Protein AF-A0A7S4E365-F1 (afdb_monomer_lite)

Radius of gyration: 14.88 Å; chains: 1; bounding box: 42×29×38 Å

Secondary structure (DSSP, 8-state):
---TTEEEEEE--SS--SS-HHHHHHHHHHHHTTTSEEEEEEETTSTTHHHHHHHHHHH-TTS-EEEEEEPPPTT--S--HHHHHHHHHHHHHHS--SEEEEEETT----HHHHHHHHHTS-SSS---------

Structure (mmCIF, N/CA/C/O backbone):
data_AF-A0A7S4E365-F1
#
_entry.id   AF-A0A7S4E365-F1
#
loop_
_atom_site.group_PDB
_atom_site.id
_atom_site.type_symbol
_atom_site.label_atom_id
_atom_site.label_alt_id
_atom_site.label_comp_id
_atom_site.label_asym_id
_atom_site.label_entity_id
_atom_site.label_seq_id
_atom_site.pdbx_PDB_ins_code
_atom_site.Cartn_x
_atom_site.Cartn_y
_atom_site.Cartn_z
_atom_site.occupancy
_atom_site.B_iso_or_equiv
_atom_site.auth_seq_id
_atom_site.auth_comp_id
_atom_site.auth_asym_id
_atom_site.auth_atom_id
_atom_site.pdbx_PDB_model_num
ATOM 1 N N . MET A 1 1 ? -17.665 -3.581 -0.794 1.00 57.41 1 MET A N 1
ATOM 2 C CA . MET A 1 1 ? -17.565 -2.812 0.463 1.00 57.41 1 MET A CA 1
ATOM 3 C C . MET A 1 1 ? -16.190 -2.167 0.520 1.00 57.41 1 MET A C 1
ATOM 5 O O . MET A 1 1 ? -15.213 -2.901 0.422 1.00 57.41 1 MET A O 1
ATOM 9 N N . LEU A 1 2 ? -16.116 -0.835 0.583 1.00 71.81 2 LEU A N 1
ATOM 10 C CA . LEU A 1 2 ? -14.859 -0.116 0.820 1.00 71.81 2 LEU A CA 1
ATOM 11 C C . LEU A 1 2 ? -14.505 -0.221 2.307 1.00 71.81 2 LEU A C 1
ATOM 13 O O . LEU A 1 2 ? -15.387 -0.080 3.152 1.00 71.81 2 LEU A O 1
ATOM 17 N N . ILE A 1 3 ? -13.236 -0.465 2.621 1.00 84.62 3 ILE A N 1
ATOM 18 C CA . ILE A 1 3 ? -12.711 -0.341 3.978 1.00 84.62 3 ILE A CA 1
ATOM 19 C C . ILE A 1 3 ? -12.527 1.153 4.227 1.00 84.62 3 ILE A C 1
ATOM 21 O O . ILE A 1 3 ? -11.626 1.789 3.678 1.00 84.62 3 ILE A O 1
ATOM 25 N N . GLU A 1 4 ? -13.451 1.729 4.988 1.00 83.56 4 GLU A N 1
ATOM 26 C CA . GLU A 1 4 ? -13.499 3.165 5.238 1.00 83.56 4 GLU A CA 1
ATOM 27 C C . GLU A 1 4 ? -12.196 3.661 5.883 1.00 83.56 4 GLU A C 1
ATOM 29 O O . GLU A 1 4 ? -11.684 3.071 6.835 1.00 83.56 4 GLU A O 1
ATOM 34 N N . GLY A 1 5 ? -11.643 4.747 5.339 1.00 86.50 5 GLY A N 1
ATOM 35 C CA . GLY A 1 5 ? -10.450 5.393 5.884 1.00 86.50 5 GLY A CA 1
ATOM 36 C C . GLY A 1 5 ? -9.139 4.623 5.698 1.00 86.50 5 GLY A C 1
ATOM 37 O O . GLY A 1 5 ? -8.121 5.107 6.188 1.00 86.50 5 GLY A O 1
ATOM 38 N N . LEU A 1 6 ? -9.123 3.482 4.993 1.00 90.88 6 LEU A N 1
ATOM 39 C CA . LEU A 1 6 ? -7.906 2.701 4.751 1.00 90.88 6 LEU A CA 1
ATOM 40 C C . LEU A 1 6 ? -7.094 3.222 3.559 1.00 90.88 6 LEU A C 1
ATOM 42 O O . LEU A 1 6 ? -7.599 3.330 2.436 1.00 90.88 6 LEU A O 1
ATOM 46 N N . LEU A 1 7 ? -5.805 3.449 3.808 1.00 91.69 7 LEU A N 1
ATOM 47 C CA . LEU A 1 7 ? -4.765 3.596 2.798 1.00 91.69 7 LEU A CA 1
ATOM 48 C C . LEU A 1 7 ? -3.815 2.392 2.842 1.00 91.69 7 LEU A C 1
ATOM 50 O O . LEU A 1 7 ? -3.131 2.162 3.839 1.00 91.69 7 LEU A O 1
ATOM 54 N N . CYS A 1 8 ? -3.746 1.644 1.743 1.00 92.00 8 CYS A N 1
ATOM 55 C CA . CYS A 1 8 ? -2.724 0.622 1.532 1.00 92.00 8 CYS A CA 1
ATOM 56 C C . CYS A 1 8 ? -1.500 1.266 0.878 1.00 92.00 8 CYS A C 1
ATOM 58 O O . CYS A 1 8 ? -1.613 1.824 -0.212 1.00 92.00 8 CYS A O 1
ATOM 60 N N . ILE A 1 9 ? -0.341 1.168 1.520 1.00 91.25 9 ILE A N 1
ATOM 61 C CA . ILE A 1 9 ? 0.930 1.671 1.005 1.00 91.25 9 ILE A CA 1
ATOM 62 C C . ILE A 1 9 ? 1.751 0.473 0.533 1.00 91.25 9 ILE A C 1
ATOM 64 O O . ILE A 1 9 ? 2.164 -0.366 1.333 1.00 91.25 9 ILE A O 1
ATOM 68 N N . VAL A 1 10 ? 1.972 0.389 -0.776 1.00 89.25 10 VAL A N 1
ATOM 69 C CA . VAL A 1 10 ? 2.731 -0.685 -1.416 1.00 89.25 10 VAL A CA 1
ATOM 70 C C . VAL A 1 10 ? 4.153 -0.201 -1.659 1.00 89.25 10 VAL A C 1
ATOM 72 O O . VAL A 1 10 ? 4.387 0.659 -2.506 1.00 89.25 10 VAL A O 1
ATOM 75 N N . SER A 1 11 ? 5.112 -0.770 -0.938 1.00 84.62 11 SER A N 1
ATOM 76 C CA . SER A 1 11 ? 6.536 -0.573 -1.192 1.00 84.62 11 SER A CA 1
ATOM 77 C C . SER A 1 11 ? 7.030 -1.588 -2.220 1.00 84.62 11 SER A C 1
ATOM 79 O O . SER A 1 11 ? 6.840 -2.799 -2.062 1.00 84.62 11 SER A O 1
ATOM 81 N N . LEU A 1 12 ? 7.685 -1.116 -3.282 1.00 79.06 12 LEU A N 1
ATOM 82 C CA . LEU A 1 12 ? 8.357 -2.010 -4.219 1.00 79.06 12 LEU A CA 1
ATOM 83 C C . LEU A 1 12 ? 9.605 -2.584 -3.546 1.00 79.06 12 LEU A C 1
ATOM 85 O O . LEU A 1 12 ? 10.621 -1.906 -3.394 1.00 79.06 12 LEU A O 1
ATOM 89 N N . SER A 1 13 ? 9.523 -3.845 -3.121 1.00 70.25 13 SER A N 1
ATOM 90 C CA . SER A 1 13 ? 10.655 -4.503 -2.481 1.00 70.25 13 SER A CA 1
ATOM 91 C C . SER A 1 13 ? 11.815 -4.663 -3.475 1.00 70.25 13 SER A C 1
ATOM 93 O O . SER A 1 13 ? 11.573 -5.006 -4.640 1.00 70.25 13 SER A O 1
ATOM 95 N N . PRO A 1 14 ? 13.073 -4.467 -3.031 1.00 65.19 14 PRO A N 1
ATOM 96 C CA . PRO A 1 14 ? 14.249 -4.820 -3.825 1.00 65.19 14 PRO A CA 1
ATOM 97 C C . PRO A 1 14 ? 14.425 -6.342 -3.948 1.00 65.19 14 PRO A C 1
ATOM 99 O O . PRO A 1 14 ? 15.157 -6.815 -4.814 1.00 65.19 14 PRO A O 1
ATOM 102 N N . VAL A 1 15 ? 13.768 -7.126 -3.085 1.00 65.31 15 VAL A N 1
ATOM 103 C CA . VAL A 1 15 ? 13.792 -8.589 -3.149 1.00 65.31 15 VAL A CA 1
ATOM 104 C C . VAL A 1 15 ? 12.955 -9.049 -4.339 1.00 65.31 15 VAL A C 1
ATOM 106 O O . VAL A 1 15 ? 11.802 -8.641 -4.491 1.00 65.31 15 VAL A O 1
ATOM 109 N N . ARG A 1 16 ? 13.518 -9.937 -5.169 1.00 65.00 16 ARG A N 1
ATOM 110 C CA . ARG A 1 16 ? 12.785 -10.577 -6.268 1.00 65.00 16 ARG A CA 1
ATOM 111 C C . ARG A 1 16 ? 11.647 -11.428 -5.697 1.00 65.00 16 ARG A C 1
ATOM 113 O O . ARG A 1 16 ? 11.874 -12.524 -5.198 1.00 65.00 16 ARG A O 1
ATOM 120 N N . GLY A 1 17 ? 10.428 -10.899 -5.757 1.00 65.88 17 GLY A N 1
ATOM 121 C CA . GLY A 1 17 ? 9.208 -11.651 -5.475 1.00 65.88 17 GLY A CA 1
ATOM 122 C C . GLY A 1 17 ? 8.870 -12.648 -6.594 1.00 65.88 17 GLY A C 1
ATOM 123 O O . GLY A 1 17 ? 9.474 -12.602 -7.669 1.00 65.88 17 GLY A O 1
ATOM 124 N N . PRO A 1 18 ? 7.878 -13.530 -6.384 1.00 73.38 18 PRO A N 1
ATOM 125 C CA . PRO A 1 18 ? 7.441 -14.471 -7.408 1.00 73.38 18 PRO A CA 1
ATOM 126 C C . PRO A 1 18 ? 6.846 -13.731 -8.618 1.00 73.38 18 PRO A C 1
ATOM 128 O O . PRO A 1 18 ? 5.997 -12.848 -8.473 1.00 73.38 18 PRO A O 1
ATOM 131 N N . GLY A 1 19 ? 7.302 -14.088 -9.821 1.00 80.31 19 GLY A N 1
ATOM 132 C CA . GLY A 1 19 ? 6.789 -13.571 -11.094 1.00 80.31 19 GLY A CA 1
ATOM 133 C C . GLY A 1 19 ? 7.173 -12.118 -11.435 1.00 80.31 19 GLY A C 1
ATOM 134 O O . GLY A 1 19 ? 7.963 -11.486 -10.730 1.00 80.31 19 GLY A O 1
ATOM 135 N N . PRO A 1 20 ? 6.630 -11.566 -12.535 1.00 84.62 20 PRO A N 1
ATOM 136 C CA . PRO A 1 20 ? 6.866 -10.179 -12.933 1.00 84.62 20 PRO A CA 1
ATOM 137 C C . PRO A 1 20 ? 6.151 -9.183 -12.011 1.00 84.62 20 PRO A C 1
ATOM 139 O O . PRO A 1 20 ? 4.994 -9.381 -11.631 1.00 84.62 20 PRO A O 1
ATOM 142 N N . ARG A 1 21 ? 6.805 -8.060 -11.694 1.00 85.69 21 ARG A N 1
ATOM 143 C CA . ARG A 1 21 ? 6.248 -7.022 -10.810 1.00 85.69 21 ARG A CA 1
ATOM 144 C C . ARG A 1 21 ? 4.937 -6.436 -11.324 1.00 85.69 21 ARG A C 1
ATOM 146 O O . ARG A 1 21 ? 3.990 -6.306 -10.556 1.00 85.69 21 ARG A O 1
ATOM 153 N N . ALA A 1 22 ? 4.856 -6.146 -12.621 1.00 84.50 22 ALA A N 1
ATOM 154 C CA . ALA A 1 22 ? 3.633 -5.648 -13.244 1.00 84.50 22 ALA A CA 1
ATOM 155 C C . ALA A 1 22 ? 2.445 -6.605 -13.036 1.00 84.50 22 ALA A C 1
ATOM 157 O O . ALA A 1 22 ? 1.326 -6.163 -12.791 1.00 84.50 22 ALA A O 1
ATOM 158 N N . THR A 1 23 ? 2.684 -7.919 -13.052 1.00 86.62 23 THR A N 1
ATOM 159 C CA . THR A 1 23 ? 1.644 -8.918 -12.778 1.00 86.62 23 THR A CA 1
ATOM 160 C C . THR A 1 23 ? 1.181 -8.847 -11.326 1.00 86.62 23 THR A C 1
ATOM 162 O O . THR A 1 23 ? -0.022 -8.832 -11.078 1.00 86.62 23 THR A O 1
ATOM 165 N N . ARG A 1 24 ? 2.110 -8.738 -10.367 1.00 87.88 24 ARG A N 1
ATOM 166 C CA . ARG A 1 24 ? 1.753 -8.618 -8.945 1.00 87.88 24 ARG A CA 1
ATOM 167 C C . ARG A 1 24 ? 1.014 -7.319 -8.626 1.00 87.88 24 ARG A C 1
ATOM 169 O O . ARG A 1 24 ? 0.000 -7.347 -7.938 1.00 87.88 24 ARG A O 1
ATOM 176 N N . LEU A 1 25 ? 1.474 -6.194 -9.173 1.00 87.50 25 LEU A N 1
ATOM 177 C CA . LEU A 1 25 ? 0.786 -4.907 -9.049 1.00 87.50 25 LEU A CA 1
ATOM 178 C C . LEU A 1 25 ? -0.601 -4.941 -9.696 1.00 87.50 25 LEU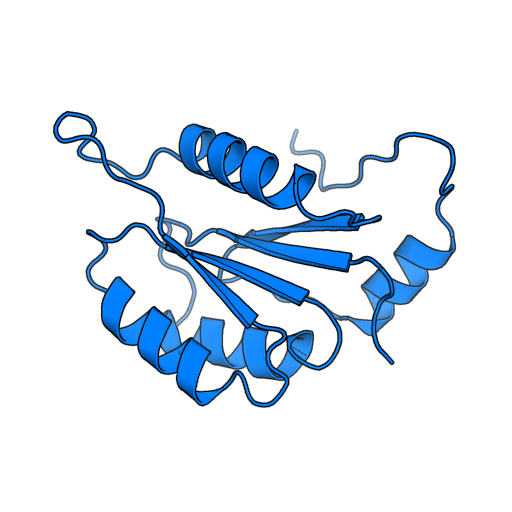 A C 1
ATOM 180 O O . LEU A 1 25 ? -1.538 -4.358 -9.159 1.00 87.50 25 LEU A O 1
ATOM 184 N N . GLY A 1 26 ? -0.742 -5.659 -10.814 1.00 87.19 26 GLY A N 1
ATOM 185 C CA . GLY A 1 26 ? -2.038 -5.923 -11.424 1.00 87.19 26 GLY A CA 1
ATOM 186 C C . GLY A 1 26 ? -2.968 -6.684 -10.485 1.00 87.19 26 GLY A C 1
ATOM 187 O O . GLY A 1 26 ? -4.076 -6.224 -10.236 1.00 87.19 26 GLY A O 1
ATOM 188 N N . ALA A 1 27 ? -2.483 -7.772 -9.884 1.00 87.06 27 ALA A N 1
ATOM 189 C CA . ALA A 1 27 ? -3.251 -8.539 -8.909 1.00 87.06 27 ALA A CA 1
ATOM 190 C C . ALA A 1 27 ? -3.671 -7.684 -7.700 1.00 87.06 27 ALA A C 1
ATOM 192 O O . ALA A 1 27 ? -4.834 -7.715 -7.318 1.00 87.06 27 ALA A O 1
ATOM 193 N N . ILE A 1 28 ? -2.764 -6.865 -7.152 1.00 88.44 28 ILE A N 1
ATOM 194 C CA . ILE A 1 28 ? -3.068 -5.921 -6.062 1.00 88.44 28 ILE A CA 1
ATOM 195 C C . ILE A 1 28 ? -4.170 -4.936 -6.473 1.00 88.44 28 ILE A C 1
ATOM 197 O O . ILE A 1 28 ? -5.115 -4.715 -5.715 1.00 88.44 28 ILE A O 1
ATOM 201 N N . ALA A 1 29 ? -4.068 -4.344 -7.665 1.00 86.69 29 ALA A N 1
ATOM 202 C CA . ALA A 1 29 ? -5.078 -3.426 -8.182 1.00 86.69 29 ALA A CA 1
ATOM 203 C C . ALA A 1 29 ? -6.446 -4.112 -8.336 1.00 86.69 29 ALA A C 1
ATOM 205 O O . ALA A 1 29 ? -7.466 -3.546 -7.941 1.00 86.69 29 ALA A O 1
ATOM 206 N N . ASP A 1 30 ? -6.463 -5.346 -8.838 1.00 84.25 30 ASP A N 1
ATOM 207 C CA . ASP A 1 30 ? -7.690 -6.102 -9.085 1.00 84.25 30 ASP A CA 1
ATOM 208 C C . ASP A 1 30 ? -8.368 -6.549 -7.773 1.00 84.25 30 ASP A C 1
ATOM 210 O O . ASP A 1 30 ? -9.598 -6.501 -7.664 1.00 84.25 30 ASP A O 1
ATOM 214 N N . THR A 1 31 ? -7.593 -6.924 -6.747 1.00 81.19 31 THR A N 1
ATOM 215 C CA . THR A 1 31 ? -8.134 -7.393 -5.458 1.00 81.19 31 THR A CA 1
ATOM 216 C C . THR A 1 31 ? -8.456 -6.258 -4.486 1.00 81.19 31 THR A C 1
ATOM 218 O O . THR A 1 31 ? -9.478 -6.306 -3.797 1.00 81.19 31 THR A O 1
ATOM 221 N N . LEU A 1 32 ? -7.608 -5.227 -4.413 1.00 84.88 32 LEU A N 1
ATOM 222 C CA . LEU A 1 32 ? -7.726 -4.146 -3.427 1.00 84.88 32 LEU A CA 1
ATOM 223 C C . LEU A 1 32 ? -8.255 -2.839 -4.008 1.00 84.88 32 LEU A C 1
ATOM 225 O O . LEU A 1 32 ? -8.856 -2.066 -3.264 1.00 84.88 32 LEU A O 1
ATOM 229 N N . GLY A 1 33 ? -8.094 -2.580 -5.309 1.00 80.50 33 GLY A N 1
ATOM 230 C CA . GLY A 1 33 ? -8.422 -1.278 -5.906 1.00 80.50 33 GLY A CA 1
ATOM 231 C C . GLY A 1 33 ? -9.895 -0.898 -5.744 1.00 80.50 33 GLY A C 1
ATOM 232 O O . GLY A 1 33 ? -10.231 0.274 -5.609 1.00 80.50 33 GLY A O 1
ATOM 233 N N . ARG A 1 34 ? -10.791 -1.885 -5.642 1.00 82.44 34 ARG A N 1
ATOM 234 C CA . ARG A 1 34 ? -12.230 -1.664 -5.388 1.00 82.44 34 ARG A CA 1
ATOM 235 C C . ARG A 1 34 ? -12.604 -1.596 -3.902 1.00 82.44 34 ARG A C 1
ATOM 237 O O . ARG A 1 34 ? -13.776 -1.413 -3.574 1.00 82.44 34 ARG A O 1
ATOM 244 N N . ARG A 1 35 ? -11.647 -1.829 -3.004 1.00 84.94 35 ARG A N 1
ATOM 245 C CA . ARG A 1 35 ? -11.863 -2.037 -1.562 1.00 84.94 35 ARG A CA 1
ATOM 246 C C . ARG A 1 35 ? -11.125 -1.018 -0.699 1.00 84.94 35 ARG A C 1
ATOM 248 O O . ARG A 1 35 ? -11.591 -0.743 0.398 1.00 84.94 35 ARG A O 1
ATOM 255 N N . ALA A 1 36 ? -10.029 -0.444 -1.177 1.00 86.44 36 ALA A N 1
ATOM 256 C CA . ALA A 1 36 ? -9.231 0.527 -0.440 1.00 86.44 36 ALA A CA 1
ATOM 257 C C . ALA A 1 36 ? -8.605 1.553 -1.388 1.00 86.44 36 ALA A C 1
ATOM 259 O O . ALA A 1 36 ? -8.542 1.345 -2.603 1.00 86.44 36 ALA A O 1
ATOM 260 N N . ARG A 1 37 ? -8.110 2.655 -0.819 1.00 89.06 37 ARG A N 1
ATOM 261 C CA . ARG A 1 37 ? -7.171 3.525 -1.530 1.00 89.06 37 ARG A CA 1
ATOM 262 C C . ARG A 1 37 ? -5.794 2.875 -1.503 1.00 89.06 37 ARG A C 1
ATOM 264 O O . ARG A 1 37 ? -5.389 2.344 -0.468 1.00 89.06 37 ARG A O 1
ATOM 271 N N . ILE A 1 38 ? -5.093 2.910 -2.627 1.00 89.88 38 ILE A N 1
ATOM 272 C CA . ILE A 1 38 ? -3.776 2.296 -2.786 1.00 89.88 38 ILE A CA 1
ATOM 273 C C . ILE A 1 38 ? -2.792 3.377 -3.207 1.00 89.88 38 ILE A C 1
ATOM 275 O O . ILE A 1 38 ? -2.994 4.028 -4.227 1.00 89.88 38 ILE A O 1
ATOM 279 N N . ALA A 1 39 ? -1.716 3.526 -2.449 1.00 90.06 39 ALA A N 1
ATOM 280 C CA . ALA A 1 39 ? -0.549 4.300 -2.828 1.00 90.06 39 ALA A CA 1
ATOM 281 C C . ALA A 1 39 ? 0.605 3.340 -3.117 1.00 90.06 39 ALA A C 1
ATOM 283 O O . ALA A 1 39 ? 1.010 2.572 -2.245 1.00 90.06 39 ALA A O 1
ATOM 284 N N . VAL A 1 40 ? 1.138 3.362 -4.335 1.00 87.88 40 VAL A N 1
ATOM 285 C CA . VAL A 1 40 ? 2.301 2.550 -4.714 1.00 87.88 40 VAL A CA 1
ATOM 286 C C . VAL A 1 40 ? 3.538 3.433 -4.740 1.00 87.88 40 VAL A C 1
ATOM 288 O O . VAL A 1 40 ? 3.594 4.386 -5.510 1.00 87.88 40 VAL A O 1
ATOM 291 N N . LEU A 1 41 ? 4.531 3.104 -3.916 1.00 86.94 41 LEU A N 1
ATOM 292 C CA . LEU A 1 41 ? 5.806 3.810 -3.841 1.00 86.94 41 LEU A CA 1
ATOM 293 C C . LEU A 1 41 ? 6.755 3.311 -4.918 1.00 86.94 41 LEU A C 1
ATOM 295 O O . LEU A 1 41 ? 7.227 2.176 -4.852 1.00 86.94 41 LEU A O 1
ATOM 299 N N . ILE A 1 42 ? 7.074 4.169 -5.879 1.00 77.38 42 ILE A N 1
ATOM 300 C CA . ILE A 1 42 ? 7.917 3.823 -7.021 1.00 77.38 42 ILE A CA 1
ATOM 301 C C . ILE A 1 42 ? 9.179 4.678 -6.981 1.00 77.38 42 ILE A C 1
ATOM 303 O O . ILE A 1 42 ? 9.112 5.902 -6.996 1.00 77.38 42 ILE A O 1
ATOM 307 N N . ALA A 1 43 ? 10.344 4.038 -6.951 1.00 71.62 43 ALA A N 1
ATOM 308 C CA . ALA A 1 43 ? 11.604 4.712 -7.244 1.00 71.62 43 ALA A CA 1
ATOM 309 C C . ALA A 1 43 ? 11.728 4.893 -8.762 1.00 71.62 43 ALA A C 1
ATOM 311 O O . ALA A 1 43 ? 11.686 3.895 -9.485 1.00 71.62 43 ALA A O 1
ATOM 312 N N . ARG A 1 44 ? 11.853 6.140 -9.241 1.00 64.44 44 ARG A N 1
ATOM 313 C CA . ARG A 1 44 ? 11.870 6.466 -10.685 1.00 64.44 44 ARG A CA 1
ATOM 314 C C . ARG A 1 44 ? 12.941 5.706 -11.466 1.00 64.44 44 ARG A C 1
ATOM 316 O O . ARG A 1 44 ? 12.692 5.295 -12.593 1.00 64.44 44 ARG A O 1
ATOM 323 N N . ASP A 1 45 ? 14.085 5.472 -10.841 1.00 63.41 45 ASP A N 1
ATOM 324 C CA . ASP A 1 45 ? 15.268 4.873 -11.461 1.00 63.41 45 ASP A CA 1
ATOM 325 C C . ASP A 1 45 ? 15.180 3.340 -11.536 1.00 63.41 45 ASP A C 1
ATOM 327 O O . ASP A 1 45 ? 16.100 2.673 -12.012 1.00 63.41 45 ASP A O 1
ATOM 331 N N . HIS A 1 46 ? 14.095 2.744 -11.032 1.00 67.69 46 HIS A N 1
ATOM 332 C CA . HIS A 1 46 ? 13.915 1.305 -11.107 1.00 67.69 46 HIS A CA 1
ATOM 333 C C . HIS A 1 46 ? 13.569 0.896 -12.546 1.00 67.69 46 HIS A C 1
ATOM 335 O O . HIS A 1 46 ? 12.637 1.429 -13.142 1.00 67.69 46 HIS A O 1
ATOM 341 N N . GLU A 1 47 ? 14.244 -0.138 -13.058 1.00 70.31 47 GLU A N 1
ATOM 342 C CA . GLU A 1 47 ? 14.022 -0.738 -14.391 1.00 70.31 47 GLU A CA 1
ATOM 343 C C . GLU A 1 47 ? 12.542 -1.008 -14.751 1.00 70.31 47 GLU A C 1
ATOM 345 O O . GLU A 1 47 ? 12.161 -0.924 -15.914 1.00 70.31 47 GLU A O 1
ATOM 350 N N . ASP A 1 48 ? 11.678 -1.245 -13.757 1.00 73.56 48 ASP A N 1
ATOM 351 C CA . ASP A 1 48 ? 10.259 -1.554 -13.945 1.00 73.56 48 ASP A CA 1
ATOM 352 C C . ASP A 1 48 ? 9.320 -0.362 -13.699 1.00 73.56 48 ASP A C 1
ATOM 354 O O . ASP A 1 48 ? 8.097 -0.530 -13.771 1.00 73.56 48 ASP A O 1
ATOM 358 N N . ALA A 1 49 ? 9.833 0.824 -13.354 1.00 73.81 49 ALA A N 1
ATOM 359 C CA . ALA A 1 49 ? 9.015 1.949 -12.895 1.00 73.81 49 ALA A CA 1
ATOM 360 C C . ALA A 1 49 ? 7.971 2.361 -13.944 1.00 73.81 49 ALA A C 1
ATOM 362 O O . ALA A 1 49 ? 6.774 2.396 -13.651 1.00 73.81 49 ALA A O 1
ATOM 363 N N . ALA A 1 50 ? 8.397 2.565 -15.194 1.00 78.56 50 ALA A N 1
ATOM 364 C CA . ALA A 1 50 ? 7.511 2.965 -16.289 1.00 78.56 50 ALA A CA 1
ATOM 365 C C . ALA A 1 50 ? 6.414 1.921 -16.573 1.00 78.56 50 ALA A C 1
ATOM 367 O O . ALA A 1 50 ? 5.236 2.265 -16.713 1.00 78.56 50 ALA A O 1
ATOM 368 N N . LEU A 1 51 ? 6.776 0.632 -16.615 1.00 82.31 51 LEU A N 1
ATOM 369 C CA . LEU A 1 51 ? 5.814 -0.451 -16.832 1.00 82.31 51 LEU A CA 1
ATOM 370 C C . LEU A 1 51 ? 4.834 -0.571 -15.659 1.00 82.31 51 LEU A C 1
ATOM 372 O O . LEU A 1 51 ? 3.641 -0.790 -15.875 1.00 82.31 51 LEU A O 1
ATOM 376 N N . SER A 1 52 ? 5.319 -0.395 -14.430 1.00 81.44 52 SER A N 1
ATOM 377 C CA . SER A 1 52 ? 4.509 -0.429 -13.210 1.00 81.44 52 SER A CA 1
ATOM 378 C C . SER A 1 52 ? 3.486 0.706 -13.193 1.00 81.44 52 SER A C 1
ATOM 380 O O . SER A 1 52 ? 2.297 0.446 -13.013 1.00 81.44 52 SER A O 1
ATOM 382 N N . ILE A 1 53 ? 3.911 1.941 -13.481 1.00 81.81 53 ILE A N 1
ATOM 383 C CA . ILE A 1 53 ? 3.024 3.112 -13.578 1.00 81.81 53 ILE A CA 1
ATOM 384 C C . ILE A 1 53 ? 1.947 2.880 -14.642 1.00 81.81 53 ILE A C 1
ATOM 386 O O . ILE A 1 53 ? 0.758 3.027 -14.359 1.00 81.81 53 ILE A O 1
ATOM 390 N N . LYS A 1 54 ? 2.338 2.441 -15.846 1.00 84.94 54 LYS A N 1
ATOM 391 C CA . LYS A 1 54 ? 1.394 2.147 -16.937 1.00 84.94 54 LYS A CA 1
ATOM 392 C C . LYS A 1 54 ? 0.383 1.062 -16.546 1.00 84.94 54 LYS A C 1
ATOM 394 O O . LYS A 1 54 ? -0.807 1.187 -16.829 1.00 84.94 54 LYS A O 1
ATOM 399 N N . THR A 1 55 ? 0.853 0.006 -15.887 1.00 85.25 55 THR A N 1
ATOM 400 C CA . THR A 1 55 ? 0.032 -1.121 -15.413 1.00 85.25 55 THR A CA 1
ATOM 401 C C . THR A 1 55 ? -1.011 -0.670 -14.395 1.00 85.25 55 THR A C 1
ATOM 403 O O . THR A 1 55 ? -2.165 -1.095 -14.487 1.00 85.25 55 THR A O 1
ATOM 406 N N . LEU A 1 56 ? -0.611 0.180 -13.444 1.00 84.25 56 LEU A N 1
ATOM 407 C CA . LEU A 1 56 ? -1.495 0.737 -12.421 1.00 84.25 56 LEU A CA 1
ATOM 408 C C . LEU A 1 56 ? -2.508 1.703 -13.036 1.00 84.25 56 LEU A C 1
ATOM 410 O O . LEU A 1 56 ? -3.697 1.575 -12.762 1.00 84.25 56 LEU A O 1
ATOM 414 N N . ALA A 1 57 ? -2.069 2.604 -13.920 1.00 84.44 57 ALA A N 1
ATOM 415 C CA . ALA A 1 57 ? -2.947 3.545 -14.614 1.00 84.44 57 ALA A CA 1
ATOM 416 C C . ALA A 1 57 ? -4.046 2.8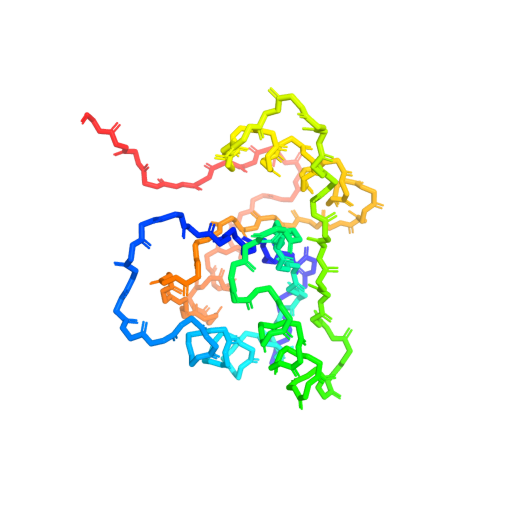22 -15.410 1.00 84.44 57 ALA A C 1
ATOM 418 O O . ALA A 1 57 ? -5.216 3.180 -15.306 1.00 84.44 57 ALA A O 1
ATOM 419 N N . ALA A 1 58 ? -3.694 1.748 -16.127 1.00 85.56 58 ALA A N 1
ATOM 420 C CA . ALA A 1 58 ? -4.651 0.941 -16.886 1.00 85.56 58 ALA A CA 1
ATOM 421 C C . ALA A 1 58 ? -5.697 0.229 -16.005 1.00 85.56 58 ALA A C 1
ATOM 423 O O . ALA A 1 58 ? -6.786 -0.085 -16.478 1.00 85.56 58 ALA A O 1
ATOM 424 N N . ARG A 1 59 ? -5.374 -0.037 -14.733 1.00 83.56 59 ARG A N 1
ATOM 425 C CA . ARG A 1 59 ? -6.256 -0.722 -13.772 1.00 83.56 59 ARG A CA 1
ATOM 426 C C . ARG A 1 59 ? -6.908 0.220 -12.763 1.00 83.56 59 ARG A C 1
ATOM 428 O O . ARG A 1 59 ? -7.706 -0.225 -11.942 1.00 83.56 59 ARG A O 1
ATOM 435 N N . ASN A 1 60 ? -6.634 1.520 -12.840 1.00 83.00 60 ASN A N 1
ATOM 436 C CA . ASN A 1 60 ? -7.188 2.528 -11.942 1.00 83.00 60 ASN A CA 1
ATOM 437 C C . ASN A 1 60 ? -8.624 2.934 -12.321 1.00 83.00 60 ASN A C 1
ATOM 439 O O . ASN A 1 60 ? -8.962 4.115 -12.357 1.00 83.00 60 ASN A O 1
ATOM 443 N N . ALA A 1 61 ? -9.485 1.956 -12.615 1.00 72.56 61 ALA A N 1
ATOM 444 C CA . ALA A 1 61 ? -10.853 2.195 -13.084 1.00 72.56 61 ALA A CA 1
ATOM 445 C C . ALA A 1 61 ? -11.703 3.000 -12.080 1.00 72.56 61 ALA A C 1
ATOM 447 O O . ALA A 1 61 ? -12.661 3.663 -12.461 1.00 72.56 61 ALA A O 1
ATOM 448 N N . THR A 1 62 ? -11.349 2.942 -10.796 1.00 73.12 62 THR A N 1
ATOM 449 C CA . THR A 1 62 ? -12.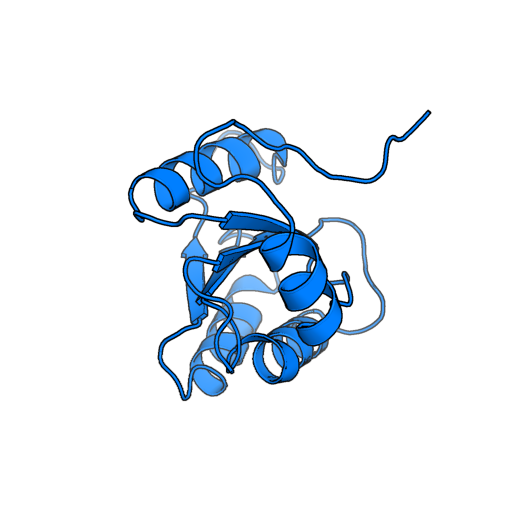040 3.603 -9.682 1.00 73.12 62 THR A CA 1
ATOM 450 C C . THR A 1 62 ? -11.369 4.899 -9.222 1.00 73.12 62 THR A C 1
ATOM 452 O O . THR A 1 62 ? -11.871 5.532 -8.297 1.00 73.12 62 THR A O 1
ATOM 455 N N . GLY A 1 63 ? -10.222 5.281 -9.797 1.00 79.25 63 GLY A N 1
ATOM 456 C CA . GLY A 1 63 ? -9.434 6.435 -9.337 1.00 79.25 63 GLY A CA 1
ATOM 457 C C . GLY A 1 63 ? -8.818 6.275 -7.937 1.00 79.25 63 GLY A C 1
ATOM 458 O O . GLY A 1 63 ? -8.314 7.239 -7.367 1.00 79.25 63 GLY A O 1
ATOM 459 N N . SER A 1 64 ? -8.875 5.076 -7.354 1.00 82.50 64 SER A N 1
ATOM 460 C CA . SER A 1 64 ? -8.437 4.774 -5.984 1.00 82.50 64 SER A CA 1
ATOM 461 C C . SER A 1 64 ? -6.961 4.390 -5.877 1.00 82.50 64 SER A C 1
ATOM 463 O O . SER A 1 64 ? -6.459 4.232 -4.764 1.00 82.50 64 SER A O 1
ATOM 465 N N . ILE A 1 65 ? -6.275 4.232 -7.008 1.00 87.06 65 ILE A N 1
ATOM 466 C CA . ILE A 1 65 ? -4.863 3.869 -7.090 1.00 87.06 65 ILE A CA 1
ATOM 467 C C . ILE A 1 65 ? -4.056 5.112 -7.453 1.00 87.06 65 ILE A C 1
ATOM 469 O O . ILE A 1 65 ? -4.338 5.792 -8.439 1.00 87.06 65 ILE A O 1
ATOM 473 N N . GLN A 1 66 ? -3.028 5.388 -6.666 1.00 86.12 66 GLN A N 1
ATOM 474 C CA . GLN A 1 66 ? -2.078 6.465 -6.889 1.00 86.12 66 GLN A CA 1
ATOM 475 C C . GLN A 1 66 ? -0.664 5.890 -6.937 1.00 86.12 66 GLN A C 1
ATOM 477 O O . GLN A 1 66 ? -0.317 4.986 -6.176 1.00 86.12 66 GLN A O 1
ATOM 482 N N . ALA A 1 67 ? 0.157 6.421 -7.838 1.00 84.19 67 ALA A N 1
ATOM 483 C CA . ALA A 1 67 ? 1.591 6.183 -7.841 1.00 84.19 67 ALA A CA 1
ATOM 484 C C . ALA A 1 67 ? 2.270 7.362 -7.136 1.00 84.19 67 ALA A C 1
ATOM 486 O O . ALA A 1 67 ? 2.070 8.514 -7.517 1.00 84.19 67 ALA A O 1
ATOM 487 N N . TRP A 1 68 ? 3.041 7.069 -6.096 1.00 86.44 68 TRP A N 1
ATOM 488 C CA . TRP A 1 68 ? 3.861 8.035 -5.379 1.00 86.44 68 TRP A CA 1
ATOM 489 C C . TRP A 1 68 ? 5.312 7.811 -5.769 1.00 86.44 68 TRP A C 1
ATOM 491 O O . TRP A 1 68 ? 5.924 6.796 -5.434 1.00 86.44 68 TRP A O 1
ATOM 501 N N . GLU A 1 69 ? 5.849 8.758 -6.520 1.00 79.00 69 GLU A N 1
ATOM 502 C CA . GLU A 1 69 ? 7.206 8.672 -7.030 1.00 79.00 69 GLU A CA 1
ATOM 503 C C . GLU A 1 69 ? 8.177 9.211 -5.984 1.00 79.00 69 GLU A C 1
ATOM 505 O O . GLU A 1 69 ? 8.139 10.388 -5.625 1.00 79.00 69 GLU A O 1
ATOM 510 N N . LEU A 1 70 ? 9.046 8.334 -5.482 1.00 76.38 70 LEU A N 1
ATOM 511 C CA . LEU A 1 70 ? 10.081 8.718 -4.536 1.00 76.38 70 LEU A CA 1
ATOM 512 C C . LEU A 1 70 ? 11.137 9.553 -5.282 1.00 76.38 70 LEU A C 1
ATOM 514 O O . LEU A 1 70 ? 11.742 9.028 -6.224 1.00 76.38 70 LEU A O 1
ATOM 518 N N . PRO A 1 71 ? 11.398 10.810 -4.875 1.00 68.50 71 PRO A N 1
ATOM 519 C CA . PRO A 1 71 ? 12.487 11.592 -5.443 1.00 68.50 71 PRO A CA 1
ATOM 520 C C . PRO A 1 71 ? 13.814 10.918 -5.092 1.00 68.50 71 PRO A C 1
ATOM 522 O O . PRO A 1 71 ? 14.062 10.614 -3.921 1.00 68.50 71 PRO A O 1
ATOM 525 N N . ILE A 1 72 ? 14.658 10.680 -6.093 1.00 62.94 72 ILE A N 1
ATOM 526 C CA . ILE A 1 72 ? 16.012 10.176 -5.878 1.00 62.94 72 ILE A CA 1
ATOM 527 C C . ILE A 1 72 ? 16.946 11.380 -5.834 1.00 62.94 72 ILE A C 1
ATOM 529 O O . ILE A 1 72 ? 16.940 12.220 -6.725 1.00 62.94 72 ILE A O 1
ATOM 533 N N . GLU A 1 73 ? 17.695 11.498 -4.742 1.00 57.91 73 GLU A N 1
ATOM 534 C CA . GLU A 1 73 ? 18.816 12.430 -4.655 1.00 57.91 73 GLU A CA 1
ATOM 535 C C . GLU A 1 73 ? 20.046 11.750 -5.261 1.00 57.91 73 GLU A C 1
ATOM 537 O O . GLU A 1 73 ? 20.355 10.611 -4.884 1.00 57.91 73 GLU A O 1
ATOM 542 N N . ASP A 1 74 ? 20.758 12.475 -6.131 1.00 50.59 74 ASP A N 1
ATOM 543 C CA . ASP A 1 74 ? 21.899 12.055 -6.972 1.00 50.59 74 ASP A CA 1
ATOM 544 C C . ASP A 1 74 ? 23.053 11.330 -6.239 1.00 50.59 74 ASP A C 1
ATOM 546 O O . ASP A 1 74 ? 24.006 10.858 -6.860 1.00 50.59 74 ASP A O 1
ATOM 550 N N . HIS A 1 75 ? 23.009 11.225 -4.909 1.00 45.19 75 HIS A N 1
ATOM 551 C CA . HIS A 1 75 ? 24.080 10.683 -4.069 1.00 45.19 75 HIS A CA 1
ATOM 552 C C . HIS A 1 75 ? 23.686 9.434 -3.265 1.00 45.19 75 HIS A C 1
ATOM 554 O O . HIS A 1 75 ? 24.501 8.910 -2.505 1.00 45.19 75 HIS A O 1
ATOM 560 N N . THR A 1 76 ? 22.468 8.906 -3.445 1.00 49.84 76 THR A N 1
ATOM 561 C CA . THR A 1 76 ? 22.056 7.621 -2.847 1.00 49.84 76 THR A CA 1
ATOM 562 C C . THR A 1 76 ? 21.674 6.613 -3.935 1.00 49.84 76 THR A C 1
ATOM 564 O O . THR A 1 76 ? 20.498 6.483 -4.259 1.00 49.84 76 THR A O 1
ATOM 567 N N . PRO A 1 77 ? 22.636 5.841 -4.479 1.00 46.91 77 PRO A N 1
ATOM 568 C CA . PRO A 1 77 ? 22.417 4.948 -5.626 1.00 46.91 77 PRO A CA 1
ATOM 569 C C . PRO A 1 77 ? 21.590 3.687 -5.302 1.00 46.91 77 PRO A C 1
ATOM 571 O O . PRO A 1 77 ? 21.556 2.743 -6.087 1.00 46.91 77 PRO A O 1
ATOM 574 N N . ARG A 1 78 ? 20.960 3.606 -4.122 1.00 55.19 78 ARG A N 1
ATOM 575 C CA . ARG A 1 78 ? 20.167 2.448 -3.690 1.00 55.19 78 ARG A CA 1
ATOM 576 C C . ARG A 1 78 ? 18.859 2.903 -3.063 1.00 55.19 78 ARG A C 1
ATOM 578 O O . ARG A 1 78 ? 18.844 3.822 -2.245 1.00 55.19 78 ARG A O 1
ATOM 585 N N . PHE A 1 79 ? 17.783 2.191 -3.394 1.00 59.00 79 PHE A N 1
ATOM 586 C CA . PHE A 1 79 ? 16.489 2.318 -2.732 1.00 59.00 79 PHE A CA 1
ATOM 587 C C . PHE A 1 79 ? 16.659 2.164 -1.216 1.00 59.00 79 PHE A C 1
ATOM 589 O O . PHE A 1 79 ? 16.932 1.074 -0.710 1.00 59.00 79 PHE A O 1
ATOM 596 N N . ASN A 1 80 ? 16.521 3.269 -0.487 1.00 70.44 80 ASN A N 1
ATOM 597 C CA . ASN A 1 80 ? 16.575 3.267 0.964 1.00 70.44 80 ASN A CA 1
ATOM 598 C C . ASN A 1 80 ? 15.152 3.068 1.500 1.00 70.44 80 ASN A C 1
ATOM 600 O O . ASN A 1 80 ? 14.333 3.987 1.472 1.00 70.44 80 ASN A O 1
ATOM 604 N N . GLN A 1 81 ? 14.869 1.862 2.000 1.00 70.62 81 GLN A N 1
ATOM 605 C CA . GLN A 1 81 ? 13.557 1.505 2.545 1.00 70.62 81 GLN A CA 1
ATOM 606 C C . GLN A 1 81 ? 13.111 2.440 3.672 1.00 70.62 81 GLN A C 1
ATOM 608 O O . GLN A 1 81 ? 11.924 2.744 3.757 1.00 70.62 81 GLN A O 1
ATOM 613 N N . PHE A 1 82 ? 14.032 2.927 4.507 1.00 75.06 82 PHE A N 1
ATOM 614 C CA . PHE A 1 82 ? 13.710 3.882 5.566 1.00 75.06 82 PHE A CA 1
ATOM 615 C C . PHE A 1 82 ? 13.283 5.236 4.985 1.00 75.06 82 PHE A C 1
ATOM 617 O O . PHE A 1 82 ? 12.266 5.788 5.396 1.00 75.06 82 PHE A O 1
ATOM 624 N N . ARG A 1 83 ? 13.987 5.747 3.965 1.00 77.00 83 ARG A N 1
ATOM 625 C CA . ARG A 1 83 ? 13.575 6.978 3.260 1.00 77.00 83 ARG A CA 1
ATOM 626 C C . ARG A 1 83 ? 12.217 6.817 2.584 1.00 77.00 83 ARG A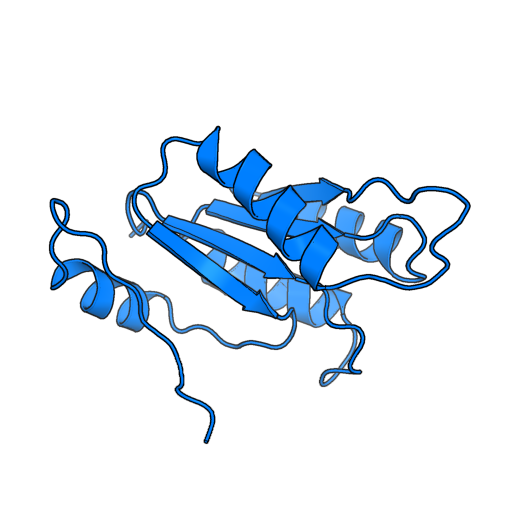 C 1
ATOM 628 O O . ARG A 1 83 ? 11.390 7.717 2.687 1.00 77.00 83 ARG A O 1
ATOM 635 N N . ALA A 1 84 ? 11.980 5.677 1.933 1.00 77.94 84 ALA A N 1
ATOM 636 C CA . ALA A 1 84 ? 10.688 5.365 1.331 1.00 77.94 84 ALA A CA 1
ATOM 637 C C . ALA A 1 84 ? 9.571 5.346 2.390 1.00 77.94 84 ALA A C 1
ATOM 639 O O . ALA A 1 84 ? 8.520 5.940 2.163 1.00 77.94 84 ALA A O 1
ATOM 640 N N . HIS A 1 85 ? 9.830 4.759 3.566 1.00 79.69 85 HIS A N 1
ATOM 641 C CA . HIS A 1 85 ? 8.924 4.803 4.718 1.00 79.69 85 HIS A CA 1
ATOM 642 C C . HIS A 1 85 ? 8.617 6.224 5.176 1.00 79.69 85 HIS A C 1
ATOM 644 O O . HIS A 1 85 ? 7.449 6.597 5.257 1.00 79.69 85 HIS A O 1
ATOM 650 N N . VAL A 1 86 ? 9.644 7.036 5.428 1.00 82.81 86 VAL A N 1
ATOM 651 C CA . VAL A 1 86 ? 9.463 8.419 5.891 1.00 82.81 86 VAL A CA 1
ATOM 652 C C . VAL A 1 86 ? 8.709 9.259 4.858 1.00 82.81 86 VAL A C 1
ATOM 654 O O . VAL A 1 86 ? 7.795 9.996 5.224 1.00 82.81 86 VAL A O 1
ATOM 657 N N . TYR A 1 87 ? 9.063 9.149 3.576 1.00 84.56 87 TYR A N 1
ATOM 658 C CA . TYR A 1 87 ? 8.398 9.882 2.499 1.00 84.56 87 TYR A CA 1
ATOM 659 C C . TYR A 1 87 ? 6.918 9.509 2.399 1.00 84.56 87 TYR A C 1
ATOM 661 O O . TYR A 1 87 ? 6.056 10.385 2.435 1.00 84.56 87 TYR A O 1
ATOM 669 N N . ALA A 1 88 ? 6.622 8.212 2.332 1.00 84.12 88 ALA A N 1
ATOM 670 C CA . ALA A 1 88 ? 5.255 7.735 2.223 1.00 84.12 88 ALA A CA 1
ATOM 671 C C . ALA A 1 88 ? 4.425 8.094 3.447 1.00 84.12 88 ALA A C 1
ATOM 673 O O . ALA A 1 88 ? 3.270 8.457 3.295 1.00 84.12 88 ALA A O 1
ATOM 674 N N . LEU A 1 89 ? 5.005 8.019 4.649 1.00 82.69 89 LEU A N 1
ATOM 675 C CA . LEU A 1 89 ? 4.306 8.395 5.870 1.00 82.69 89 LEU A CA 1
ATOM 676 C C . LEU A 1 89 ? 3.952 9.886 5.856 1.00 82.69 89 LEU A C 1
ATOM 678 O O . LEU A 1 89 ? 2.831 10.232 6.201 1.00 82.69 89 LEU A O 1
ATOM 682 N N . ARG A 1 90 ? 4.860 10.764 5.409 1.00 86.19 90 ARG A N 1
ATOM 683 C CA . ARG A 1 90 ? 4.566 12.203 5.265 1.00 86.19 90 ARG A CA 1
ATOM 684 C C . ARG A 1 90 ? 3.410 12.448 4.295 1.00 86.19 90 ARG A C 1
ATOM 686 O O . ARG A 1 90 ? 2.451 13.105 4.674 1.00 86.19 90 ARG A O 1
ATOM 693 N N . GLN A 1 91 ? 3.470 11.851 3.104 1.00 84.88 91 GLN A N 1
ATOM 694 C CA . GLN A 1 91 ? 2.389 11.925 2.108 1.00 84.88 91 GLN A CA 1
ATOM 695 C C . GLN A 1 91 ? 1.068 11.368 2.658 1.00 84.88 91 GLN A C 1
ATOM 697 O O . GLN A 1 91 ? -0.001 11.950 2.497 1.00 84.88 91 GLN A O 1
ATOM 702 N N . ALA A 1 92 ? 1.143 10.237 3.355 1.00 84.00 92 ALA A N 1
ATOM 703 C CA . ALA A 1 92 ? -0.007 9.562 3.923 1.00 84.00 92 ALA A CA 1
ATOM 704 C C . ALA A 1 92 ? -0.669 10.380 5.033 1.00 84.00 92 ALA A C 1
ATOM 706 O O . ALA A 1 92 ? -1.890 10.422 5.062 1.00 84.00 92 ALA A O 1
ATOM 707 N N . LEU A 1 93 ? 0.108 11.050 5.891 1.00 81.25 93 LEU A N 1
ATOM 708 C CA . LEU A 1 93 ? -0.397 11.891 6.983 1.00 81.25 93 LEU A CA 1
ATOM 709 C C . LEU A 1 93 ? -1.066 13.185 6.494 1.00 81.25 93 LEU A C 1
ATOM 711 O O . LEU A 1 93 ? -1.906 13.736 7.205 1.00 81.25 93 LEU A O 1
ATOM 715 N N . GLU A 1 94 ? -0.730 13.670 5.295 1.00 81.94 94 GLU A N 1
ATOM 716 C CA . GLU A 1 94 ? -1.477 14.760 4.649 1.00 81.94 94 GLU A CA 1
ATOM 717 C C . GLU A 1 94 ? -2.886 14.298 4.237 1.00 81.94 94 GLU A C 1
ATOM 719 O O . GLU A 1 94 ? -3.861 15.053 4.319 1.00 81.94 94 GLU A O 1
ATOM 724 N N . GLY A 1 95 ? -3.017 13.025 3.852 1.00 73.44 95 GLY A N 1
ATOM 725 C CA . GLY A 1 95 ? -4.302 12.370 3.671 1.00 73.44 95 GLY A CA 1
ATOM 726 C C . GLY A 1 95 ? -4.942 12.065 5.026 1.00 73.44 95 GLY A C 1
ATOM 727 O O . GLY A 1 95 ? -4.391 11.344 5.843 1.00 73.44 95 GLY A O 1
ATOM 728 N N . ARG A 1 96 ? -6.147 12.574 5.292 1.00 81.12 96 ARG A N 1
ATOM 729 C CA . ARG A 1 96 ? -6.889 12.276 6.535 1.00 81.12 96 ARG A CA 1
ATOM 730 C C . ARG A 1 96 ? -7.420 10.831 6.555 1.00 81.12 96 ARG A C 1
ATOM 732 O O . ARG A 1 96 ? -8.628 10.612 6.481 1.00 81.12 96 ARG A O 1
ATOM 739 N N . HIS A 1 97 ? -6.526 9.849 6.605 1.00 87.69 97 HIS A N 1
ATOM 740 C CA . HIS A 1 97 ? -6.837 8.424 6.676 1.00 87.69 97 HIS A CA 1
ATOM 741 C C . HIS A 1 97 ? -6.896 7.950 8.130 1.00 87.69 97 HIS A C 1
ATOM 743 O O . HIS A 1 97 ? -6.142 8.416 8.983 1.00 87.69 97 HIS A O 1
ATOM 749 N N . SER A 1 98 ? -7.793 7.004 8.404 1.00 88.69 98 SER A N 1
ATOM 750 C CA . SER A 1 98 ? -7.928 6.376 9.724 1.00 88.69 98 SER A CA 1
ATOM 751 C C . SER A 1 98 ? -6.979 5.196 9.892 1.00 88.69 98 SER A C 1
ATOM 753 O O . SER A 1 98 ? -6.534 4.922 11.001 1.00 88.69 98 SER A O 1
ATOM 755 N N . TRP A 1 99 ? -6.669 4.504 8.793 1.00 91.25 99 TRP A N 1
ATOM 756 C CA . TRP A 1 99 ? -5.853 3.298 8.801 1.00 91.25 99 TRP A CA 1
ATOM 757 C C . TRP A 1 99 ? -4.780 3.367 7.725 1.00 91.25 99 TRP A C 1
ATOM 759 O O . TRP A 1 99 ? -5.057 3.710 6.574 1.00 91.25 99 TRP A O 1
ATOM 769 N N . TYR A 1 100 ? -3.572 2.959 8.096 1.00 91.06 100 TYR A N 1
ATOM 770 C CA . TYR A 1 100 ? -2.432 2.832 7.198 1.00 91.06 100 TYR A CA 1
ATOM 771 C C . TYR A 1 100 ? -1.971 1.380 7.223 1.00 91.06 100 TYR A C 1
ATOM 773 O O . TYR A 1 100 ? -1.662 0.846 8.287 1.00 91.06 100 TYR A O 1
ATOM 781 N N . PHE A 1 101 ? -1.936 0.734 6.061 1.00 91.38 101 PHE A N 1
ATOM 782 C CA . PHE A 1 101 ? -1.475 -0.644 5.933 1.00 91.38 101 PHE A CA 1
ATOM 783 C C . PHE A 1 101 ? -0.271 -0.702 5.002 1.00 91.38 101 PHE A C 1
ATOM 785 O O . PHE A 1 101 ? -0.396 -0.457 3.803 1.00 91.38 101 PHE A O 1
ATOM 792 N N . TRP A 1 102 ? 0.897 -1.009 5.562 1.00 90.38 102 TRP A N 1
ATOM 793 C CA . TRP A 1 102 ? 2.137 -1.118 4.805 1.00 90.38 102 TRP A CA 1
ATOM 794 C C . TRP A 1 102 ? 2.335 -2.540 4.285 1.00 90.38 102 TRP A C 1
ATOM 796 O O . TRP A 1 102 ? 2.253 -3.502 5.050 1.00 90.38 102 TRP A O 1
ATOM 806 N N . MET A 1 103 ? 2.635 -2.685 2.997 1.00 89.62 103 MET A N 1
ATOM 807 C CA . MET A 1 103 ? 2.843 -3.988 2.370 1.00 89.62 103 MET A CA 1
ATOM 808 C C . MET A 1 103 ? 3.890 -3.933 1.257 1.00 89.62 103 MET A C 1
ATOM 810 O O . MET A 1 103 ? 4.186 -2.868 0.717 1.00 89.62 103 MET A O 1
ATOM 814 N N . ASN A 1 104 ? 4.439 -5.090 0.893 1.00 87.50 104 ASN A N 1
ATOM 815 C CA . ASN A 1 104 ? 5.284 -5.206 -0.290 1.00 87.50 104 ASN A CA 1
ATOM 816 C C . ASN A 1 104 ? 4.440 -5.547 -1.522 1.00 87.50 104 ASN A C 1
ATOM 818 O O . ASN A 1 104 ? 3.325 -6.059 -1.423 1.00 87.50 104 ASN A O 1
ATOM 822 N N . ASP A 1 105 ? 5.025 -5.364 -2.700 1.00 85.94 105 ASP A N 1
ATOM 823 C CA . ASP A 1 105 ? 4.446 -5.763 -3.988 1.00 85.94 105 ASP A CA 1
ATOM 824 C C . ASP A 1 105 ? 4.225 -7.278 -4.159 1.00 85.94 105 ASP A C 1
ATOM 826 O O . ASP A 1 105 ? 3.652 -7.696 -5.155 1.00 85.94 105 ASP A O 1
ATOM 830 N N . HIS A 1 106 ? 4.682 -8.110 -3.223 1.00 86.38 106 HIS A N 1
ATOM 831 C CA . HIS A 1 106 ? 4.448 -9.559 -3.181 1.00 86.38 106 HIS A CA 1
ATOM 832 C C . HIS A 1 106 ? 3.636 -10.004 -1.958 1.00 86.38 106 HIS A C 1
ATOM 834 O O . HIS A 1 106 ? 3.522 -11.200 -1.692 1.00 86.38 106 HIS A O 1
ATOM 840 N N . THR A 1 107 ? 3.071 -9.063 -1.204 1.00 86.94 107 THR A N 1
ATOM 841 C CA . THR A 1 107 ? 2.157 -9.375 -0.109 1.00 86.94 107 THR A CA 1
ATOM 842 C C . THR A 1 107 ? 0.768 -9.658 -0.674 1.00 86.94 107 THR A C 1
ATOM 844 O O . THR A 1 107 ? 0.186 -8.829 -1.370 1.00 86.94 107 THR A O 1
ATOM 847 N N . PHE A 1 108 ? 0.217 -10.824 -0.346 1.00 84.06 108 PHE A N 1
ATOM 848 C CA . PHE A 1 108 ? -1.186 -11.134 -0.601 1.00 84.06 108 PHE A CA 1
ATOM 849 C C . PHE A 1 108 ? -2.049 -10.644 0.568 1.00 84.06 108 PHE A C 1
ATOM 851 O O . PHE A 1 108 ? -1.709 -10.880 1.727 1.00 84.06 108 PHE A O 1
ATOM 858 N N . LEU A 1 109 ? -3.163 -9.974 0.266 1.00 83.38 109 LEU A N 1
ATOM 859 C CA . LEU A 1 109 ? -4.085 -9.434 1.263 1.00 83.38 109 LEU A CA 1
ATOM 860 C C . LEU A 1 109 ? -5.518 -9.890 0.976 1.00 83.38 109 LEU A C 1
ATOM 862 O O . LEU A 1 109 ? -6.049 -9.645 -0.106 1.00 83.38 109 LEU A O 1
ATOM 866 N N . VAL A 1 110 ? -6.163 -10.481 1.982 1.00 87.50 110 VAL A N 1
ATOM 867 C CA . VAL A 1 110 ? -7.607 -10.752 1.976 1.00 87.50 110 VAL A CA 1
ATOM 868 C C . VAL A 1 110 ? -8.319 -9.538 2.570 1.00 87.50 110 VAL A C 1
ATOM 870 O O . VAL A 1 110 ? -8.280 -9.322 3.783 1.00 87.50 110 VAL A O 1
ATOM 873 N N . ALA A 1 111 ? -8.942 -8.722 1.717 1.00 85.38 111 ALA A N 1
ATOM 874 C CA . ALA A 1 111 ? -9.550 -7.452 2.117 1.00 85.38 111 ALA A CA 1
ATOM 875 C C . ALA A 1 111 ? -10.647 -7.632 3.178 1.00 85.38 111 ALA A C 1
ATOM 877 O O . ALA A 1 111 ? -10.744 -6.839 4.110 1.00 85.38 111 ALA A O 1
ATOM 878 N N . GLU A 1 112 ? -11.452 -8.687 3.065 1.00 87.38 112 GLU A N 1
ATOM 879 C CA . GLU A 1 112 ? -12.521 -9.024 4.005 1.00 87.38 112 GLU A CA 1
ATOM 880 C C . GLU A 1 112 ? -11.977 -9.271 5.416 1.00 87.38 112 GLU A C 1
ATOM 882 O O . GLU A 1 112 ? -12.485 -8.700 6.380 1.00 87.38 112 GLU A O 1
ATOM 887 N N . ASN A 1 113 ? -10.893 -10.043 5.535 1.00 90.25 113 ASN A N 1
ATOM 888 C CA . ASN A 1 113 ? -10.269 -10.327 6.827 1.00 90.25 113 ASN A CA 1
ATOM 889 C C . ASN A 1 113 ? -9.685 -9.058 7.450 1.00 90.25 113 ASN A C 1
ATOM 891 O O . ASN A 1 113 ? -9.847 -8.834 8.649 1.00 90.25 113 ASN A O 1
ATOM 895 N N . LEU A 1 114 ? -9.044 -8.205 6.640 1.00 89.81 114 LEU A N 1
ATOM 896 C CA . LEU A 1 114 ? -8.537 -6.920 7.119 1.00 89.81 114 LEU A CA 1
ATOM 897 C C . LEU A 1 114 ? -9.681 -6.015 7.593 1.00 89.81 114 LEU A C 1
ATOM 899 O O . LEU A 1 114 ? -9.570 -5.404 8.650 1.00 89.81 114 LEU A O 1
ATOM 903 N N . ALA A 1 115 ? -10.792 -5.957 6.857 1.00 89.38 115 ALA A N 1
ATOM 904 C CA . ALA A 1 115 ? -11.958 -5.168 7.246 1.00 89.38 115 ALA A CA 1
ATOM 905 C C . ALA A 1 115 ? -12.532 -5.630 8.594 1.00 89.38 115 ALA A C 1
ATOM 907 O O . ALA A 1 115 ? -12.771 -4.802 9.474 1.00 89.38 115 ALA A O 1
ATOM 908 N N . CYS A 1 116 ? -12.697 -6.945 8.777 1.00 90.88 116 CYS A N 1
ATOM 909 C CA . CYS A 1 116 ? -13.134 -7.524 10.046 1.00 90.88 116 CYS A CA 1
ATOM 910 C C . CYS A 1 116 ? -12.165 -7.184 11.183 1.00 90.88 116 CYS A C 1
ATOM 912 O O . CYS A 1 116 ? -12.608 -6.723 12.233 1.00 90.88 116 CYS A O 1
ATOM 914 N N . TYR A 1 117 ? -10.857 -7.337 10.962 1.00 91.69 117 TYR A N 1
ATOM 915 C CA . TYR A 1 117 ? -9.841 -7.002 11.959 1.00 91.69 117 TYR A CA 1
ATOM 916 C C . TYR A 1 117 ? -9.914 -5.528 12.384 1.00 91.69 117 TYR A C 1
ATOM 918 O O . TYR A 1 117 ? -10.048 -5.234 13.569 1.00 91.69 117 TYR A O 1
ATOM 926 N N . LEU A 1 118 ? -9.910 -4.601 11.420 1.00 91.38 118 LEU A N 1
ATOM 927 C CA . LEU A 1 118 ? -9.947 -3.160 11.691 1.00 91.38 118 LEU A CA 1
ATOM 928 C C . LEU A 1 118 ? -11.259 -2.711 12.352 1.00 91.38 118 LEU A C 1
ATOM 930 O O . LEU A 1 118 ? -11.258 -1.740 13.104 1.00 91.38 118 LEU A O 1
ATOM 934 N N . SER A 1 119 ? -12.373 -3.408 12.103 1.00 90.44 119 SER A N 1
ATOM 935 C CA . SER A 1 119 ? -13.671 -3.075 12.709 1.00 90.44 119 SER A CA 1
ATOM 936 C C . SER A 1 119 ? -13.710 -3.264 14.230 1.00 90.44 119 SER A C 1
ATOM 938 O O . SER A 1 119 ? -14.512 -2.615 14.896 1.00 90.44 119 SER A O 1
ATOM 940 N N . GLY A 1 120 ? -12.837 -4.119 14.774 1.00 90.12 120 GLY A N 1
ATOM 941 C CA . GLY A 1 120 ? -12.736 -4.378 16.211 1.00 90.12 120 GLY A CA 1
ATOM 942 C C . GLY A 1 120 ? -11.751 -3.473 16.954 1.00 90.12 120 GLY A C 1
ATOM 943 O O . GLY A 1 120 ? -11.608 -3.611 18.166 1.00 90.12 120 GLY A O 1
ATOM 944 N N . LEU A 1 121 ? -11.046 -2.580 16.256 1.00 92.38 121 LEU A N 1
ATOM 945 C CA . LEU A 1 121 ? -10.014 -1.734 16.851 1.00 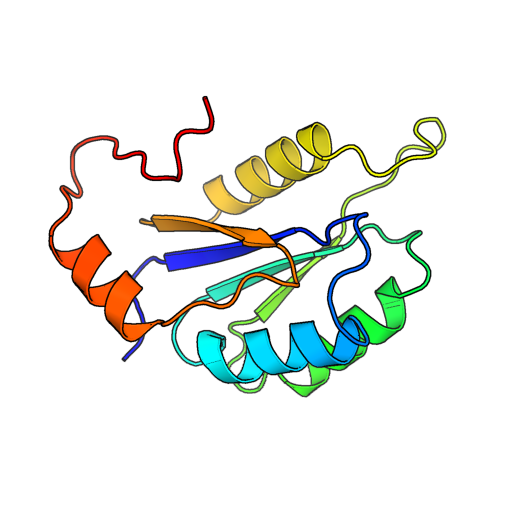92.38 121 LEU A CA 1
ATOM 946 C C . LEU A 1 121 ? -10.568 -0.377 17.296 1.00 92.38 121 LEU A C 1
ATOM 948 O O . LEU A 1 121 ? -11.443 0.206 16.652 1.00 92.38 121 LEU A O 1
ATOM 952 N N . SER A 1 122 ? -10.001 0.154 18.382 1.00 88.12 122 SER A N 1
ATOM 953 C CA . SER A 1 122 ? -10.293 1.512 18.845 1.00 88.12 122 SER A CA 1
ATOM 954 C C . SER A 1 122 ? -9.923 2.545 17.777 1.00 88.12 122 SER A C 1
ATOM 956 O O . SER A 1 122 ? -8.864 2.460 17.158 1.00 88.12 122 SER A O 1
ATOM 958 N N . ARG A 1 123 ? -10.796 3.542 17.580 1.00 85.25 123 ARG A N 1
ATOM 959 C CA . ARG A 1 123 ? -10.540 4.709 16.713 1.00 85.25 123 ARG A CA 1
ATOM 960 C C . ARG A 1 123 ? -9.997 5.918 17.481 1.00 85.25 123 ARG A C 1
ATOM 962 O O . ARG A 1 123 ? -9.664 6.924 16.862 1.00 85.25 123 ARG A O 1
ATOM 969 N N . THR A 1 124 ? -9.956 5.851 18.810 1.00 88.50 124 THR A N 1
ATOM 970 C CA . THR A 1 124 ? -9.550 6.965 19.682 1.00 88.50 124 THR A CA 1
ATOM 971 C C . THR A 1 124 ? -8.173 6.762 20.300 1.00 88.50 124 THR A C 1
ATOM 973 O O . THR A 1 124 ? -7.604 7.706 20.838 1.00 88.50 124 THR A O 1
ATOM 976 N N . GLU A 1 125 ? -7.632 5.549 20.221 1.00 91.25 125 GLU A N 1
ATOM 977 C CA . GLU A 1 125 ? -6.319 5.192 20.751 1.00 91.25 125 GLU A CA 1
ATOM 978 C C . GLU A 1 125 ? -5.382 4.767 19.614 1.00 91.25 125 GLU A C 1
ATOM 980 O O . GLU A 1 125 ? -5.843 4.201 18.618 1.00 91.25 125 GLU A O 1
ATOM 985 N N . PRO A 1 126 ? -4.067 5.025 19.729 1.00 90.12 126 PRO A N 1
ATOM 986 C CA . PRO A 1 126 ? -3.110 4.564 18.737 1.00 90.12 126 PRO A CA 1
ATOM 987 C C . PRO A 1 126 ? -3.016 3.035 18.758 1.00 90.12 126 PRO A C 1
ATOM 989 O O . PRO A 1 126 ? -2.704 2.433 19.784 1.00 90.12 126 PRO A O 1
ATOM 992 N N . VAL A 1 127 ? -3.229 2.409 17.600 1.00 92.12 12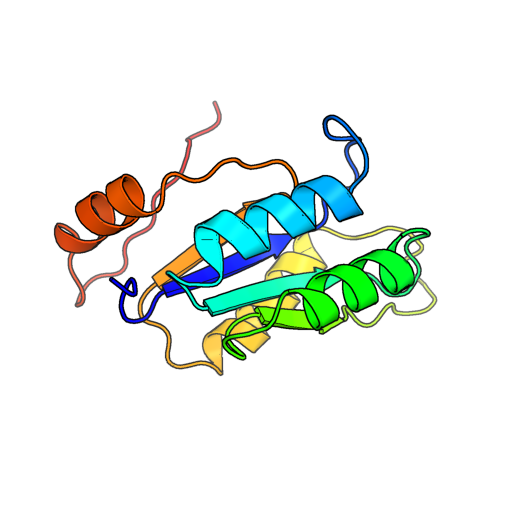7 VAL A N 1
ATOM 993 C CA . VAL A 1 127 ? -3.087 0.960 17.425 1.00 92.12 127 VAL A CA 1
ATOM 994 C C . VAL A 1 127 ? -1.979 0.665 16.425 1.00 92.12 127 VAL A C 1
ATOM 996 O O . VAL A 1 127 ? -1.956 1.209 15.322 1.00 92.12 127 VAL A O 1
ATOM 999 N N . TYR A 1 128 ? -1.078 -0.241 16.800 1.00 90.56 128 TYR A N 1
ATOM 1000 C CA . TYR A 1 128 ? -0.061 -0.792 15.915 1.00 90.56 128 TYR A CA 1
ATOM 1001 C C . TYR A 1 128 ? -0.180 -2.313 15.886 1.00 90.56 128 TYR A C 1
ATOM 1003 O O . TYR A 1 128 ? -0.237 -2.959 16.931 1.00 90.56 128 TYR A O 1
ATOM 1011 N N . ALA A 1 129 ? -0.211 -2.884 14.685 1.00 90.50 129 ALA A N 1
ATOM 1012 C CA . ALA A 1 129 ? -0.341 -4.316 14.481 1.00 90.50 129 ALA A CA 1
ATOM 1013 C C . ALA A 1 129 ? 0.592 -4.778 13.366 1.00 90.50 129 ALA A C 1
ATOM 1015 O O . ALA A 1 129 ? 0.709 -4.133 12.325 1.00 90.50 129 ALA A O 1
ATOM 1016 N N . GLY A 1 130 ? 1.242 -5.914 13.582 1.00 87.44 130 GLY A N 1
ATOM 1017 C CA . GLY A 1 130 ? 2.164 -6.495 12.622 1.00 87.44 130 GLY A CA 1
ATOM 1018 C C . GLY A 1 130 ? 2.766 -7.789 13.144 1.00 87.44 130 GLY A C 1
ATOM 1019 O O . GLY A 1 130 ? 2.557 -8.178 14.295 1.00 87.44 130 GLY A O 1
ATOM 1020 N N . LEU A 1 131 ? 3.525 -8.459 12.284 1.00 84.50 131 LEU A N 1
ATOM 1021 C CA . LEU A 1 131 ? 4.289 -9.627 12.688 1.00 84.50 131 LEU A CA 1
ATOM 1022 C C . LEU A 1 131 ? 5.496 -9.168 13.516 1.00 84.50 131 LEU A C 1
ATOM 1024 O O . LEU A 1 131 ? 6.348 -8.431 13.021 1.00 84.50 131 LEU A O 1
ATOM 1028 N N . ARG A 1 132 ? 5.582 -9.616 14.772 1.00 82.19 132 ARG A N 1
ATOM 1029 C CA . ARG A 1 132 ? 6.791 -9.447 15.581 1.00 82.19 132 ARG A CA 1
ATOM 1030 C C . ARG A 1 132 ? 7.842 -10.433 15.079 1.00 82.19 132 ARG A C 1
ATOM 1032 O O . ARG A 1 132 ? 7.683 -11.638 15.256 1.00 82.19 132 ARG A O 1
ATOM 1039 N N . LEU A 1 133 ? 8.885 -9.915 14.439 1.00 75.88 133 LEU A N 1
ATOM 1040 C CA . LEU A 1 133 ? 10.082 -10.687 14.120 1.00 75.88 133 LEU A CA 1
ATOM 1041 C C . LEU A 1 133 ? 10.941 -10.767 15.390 1.00 75.88 133 LEU A C 1
ATOM 1043 O O . LEU A 1 133 ? 11.117 -9.754 16.071 1.00 75.88 133 LEU A O 1
ATOM 1047 N N . TRP A 1 134 ? 11.375 -11.978 15.733 1.00 48.16 134 TRP A N 1
ATOM 1048 C CA . TRP A 1 134 ? 12.210 -12.289 16.894 1.00 48.16 134 TRP A CA 1
ATOM 1049 C C . TRP A 1 134 ? 13.647 -12.495 16.435 1.00 48.16 134 TRP A C 1
ATOM 1051 O O . TRP A 1 134 ? 13.815 -13.132 15.369 1.00 48.16 134 TRP A O 1
#

Sequence (134 aa):
MLIEGLLCIVSLSPVRGPGPRATRLGAIADTLGRRARIAVLIARDHEDAALSIKTLAARNATGSIQAWELPIEDHTPRFNQFRAHVYALRQALEGRHSWYFWMNDHTFLVAENLACYLSGLSRTEPVYAGLRLW

Foldseek 3Di:
DALALEEEEAEADPDDAPDDLLVLLLVCLVQPVVHAQYEYEDAPPDPCRVVNVVSNVVSNPPVRYHYDYQDDDPPDPDPDVVSSVVVVVVVVVVPRGQYYHYYYSNDDDDSVVVSVVVVPDDSVDDDDDDDDDD

pLDDT: mean 80.86, std 10.55, range [45.19, 92.38]

Organism: NCBI:txid35677